Protein AF-A0A9X3W7H5-F1 (afdb_monomer_lite)

pLDDT: mean 82.08, std 8.92, range [49.22, 94.44]

Secondary structure (DSSP, 8-state):
-EEE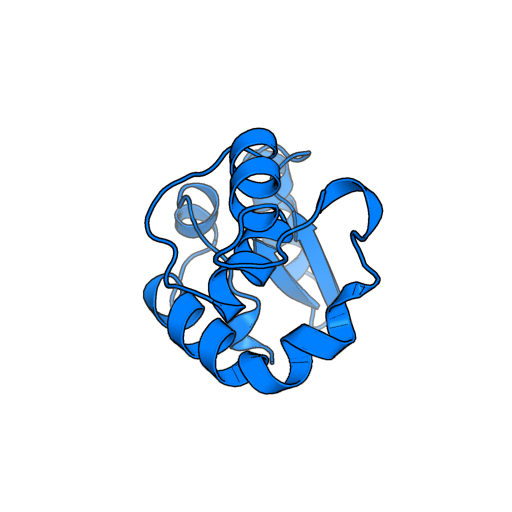EEGGG--HHHHHHHHHHHHHSSS--EEEEESS-HHHHHHHTTS---S---HHHHHHHHTSTTTTSS-HHHHTTTTHHHHHTTHHHHHHHHTTT--TT--HHHHTT-SS-B-GGGG-

Sequence (120 aa):
MSLVFDHDEHTPQELLECFDQAKKSRYDITILFSNICFEVWILMHFEPVTAAYTRKQLFAKLSGEKYFNEEYSRSKGQKINILRDRISTAVKNANRISSPSDESTKIIKKDPYTNVNLYL

InterPro domains:
  IPR025591 RloB-like protein [PF13707] (3-118)

Structure (mmCIF, N/CA/C/O backbone):
data_AF-A0A9X3W7H5-F1
#
_entry.id   AF-A0A9X3W7H5-F1
#
loop_
_atom_site.group_PDB
_atom_site.id
_atom_site.type_symbol
_atom_site.label_atom_id
_atom_site.label_alt_id
_atom_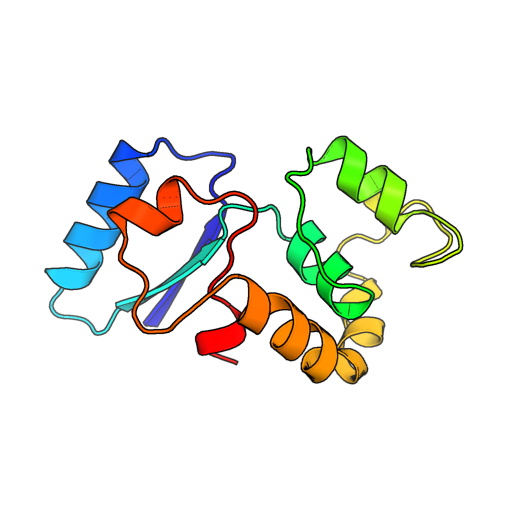site.label_comp_id
_atom_site.label_asym_id
_atom_site.label_entity_id
_atom_site.label_seq_id
_atom_site.pdbx_PDB_ins_code
_atom_site.Cartn_x
_atom_site.Cartn_y
_atom_site.Cartn_z
_atom_site.occupancy
_atom_site.B_iso_or_equiv
_atom_site.auth_seq_id
_atom_site.auth_comp_id
_atom_site.auth_asym_id
_atom_site.auth_atom_id
_atom_site.pdbx_PDB_model_num
ATOM 1 N N . MET A 1 1 ? -20.057 8.405 2.062 1.00 59.09 1 MET A N 1
ATOM 2 C CA . MET A 1 1 ? -19.035 9.397 1.631 1.00 59.09 1 MET A CA 1
ATOM 3 C C . MET A 1 1 ? -17.683 8.761 1.903 1.00 59.09 1 MET A C 1
ATOM 5 O O . MET A 1 1 ? -17.531 8.222 2.993 1.00 59.09 1 MET A O 1
ATOM 9 N N . SER A 1 2 ? -16.739 8.785 0.959 1.00 49.22 2 SER A N 1
ATOM 10 C CA . SER A 1 2 ? -15.443 8.109 1.135 1.00 49.22 2 SER A CA 1
ATOM 11 C C . SER A 1 2 ? -14.312 9.123 1.242 1.00 49.22 2 SER A C 1
ATOM 13 O O . SER A 1 2 ? -14.206 10.017 0.404 1.00 49.22 2 SER A O 1
ATOM 15 N N . LEU A 1 3 ? -13.487 8.985 2.277 1.00 63.50 3 LEU A N 1
ATOM 16 C CA . LEU A 1 3 ? -12.306 9.810 2.507 1.00 63.50 3 LEU A CA 1
ATOM 17 C C . LEU A 1 3 ? -11.059 8.961 2.226 1.00 63.50 3 LEU A C 1
ATOM 19 O O . LEU A 1 3 ? -10.955 7.847 2.741 1.00 63.50 3 LEU A O 1
ATOM 23 N N . VAL A 1 4 ? -10.148 9.472 1.393 1.00 65.19 4 VAL A N 1
ATOM 24 C CA . VAL A 1 4 ? -8.931 8.769 0.954 1.00 65.19 4 VAL A CA 1
ATOM 25 C C . VAL A 1 4 ? -7.715 9.615 1.305 1.00 65.19 4 VAL A C 1
ATOM 27 O O . VAL A 1 4 ? -7.641 10.764 0.876 1.00 65.19 4 VAL A O 1
ATOM 30 N N . PHE A 1 5 ? -6.773 9.060 2.063 1.00 65.81 5 PHE A N 1
ATOM 31 C CA . PHE A 1 5 ? -5.516 9.730 2.414 1.00 65.81 5 PHE A CA 1
ATOM 32 C C . PHE A 1 5 ? -4.356 8.736 2.493 1.00 65.81 5 PHE A C 1
ATOM 34 O O . PHE A 1 5 ? -4.542 7.549 2.775 1.00 65.81 5 PHE A O 1
ATOM 41 N N . ASP A 1 6 ? -3.162 9.251 2.214 1.00 61.62 6 ASP A N 1
ATOM 42 C CA . ASP A 1 6 ? -1.881 8.553 2.307 1.00 61.62 6 ASP A CA 1
ATOM 43 C C . ASP A 1 6 ? -1.201 8.915 3.639 1.00 61.62 6 ASP A C 1
ATOM 45 O O . ASP A 1 6 ? -1.359 10.035 4.127 1.00 61.62 6 ASP A O 1
ATOM 49 N N . HIS A 1 7 ? -0.462 7.985 4.245 1.00 62.06 7 HIS A N 1
ATOM 50 C CA . HIS A 1 7 ? 0.212 8.210 5.532 1.00 62.06 7 HIS A CA 1
ATOM 51 C C . HIS A 1 7 ? 1.391 9.198 5.424 1.00 62.06 7 HIS A C 1
ATOM 53 O O . HIS A 1 7 ? 1.757 9.807 6.425 1.00 62.06 7 HIS A O 1
ATOM 59 N N . ASP A 1 8 ? 1.986 9.385 4.238 1.00 61.09 8 ASP A N 1
ATOM 60 C CA . ASP A 1 8 ? 3.259 10.115 4.046 1.00 61.09 8 ASP A CA 1
ATOM 61 C C . ASP A 1 8 ? 3.280 11.565 4.599 1.00 61.09 8 ASP A C 1
ATOM 63 O O . ASP A 1 8 ? 4.362 12.107 4.818 1.00 61.09 8 ASP A O 1
ATOM 67 N N . GLU A 1 9 ? 2.124 12.191 4.860 1.00 61.84 9 GLU A N 1
ATOM 68 C CA . GLU A 1 9 ? 2.023 13.571 5.375 1.00 61.84 9 GLU A CA 1
ATOM 69 C C . GLU A 1 9 ? 1.319 13.698 6.740 1.00 61.84 9 GLU A C 1
ATOM 71 O O . GLU A 1 9 ? 1.140 14.813 7.228 1.00 61.84 9 GLU A O 1
ATOM 76 N N . HIS A 1 10 ? 0.940 12.586 7.383 1.00 72.00 10 HIS A N 1
ATOM 77 C CA . HIS A 1 10 ? 0.162 12.608 8.626 1.00 72.00 10 HIS A CA 1
ATOM 78 C C . HIS A 1 10 ? 0.821 11.803 9.744 1.00 72.00 10 HIS A C 1
ATOM 80 O O . HIS A 1 10 ? 1.278 10.675 9.568 1.00 72.00 10 HIS A O 1
ATOM 86 N N . THR A 1 11 ? 0.839 12.377 10.941 1.00 79.00 11 THR A N 1
ATOM 87 C CA . THR A 1 11 ? 1.303 11.691 12.143 1.00 79.00 11 THR A CA 1
ATOM 88 C C . THR A 1 11 ? 0.324 10.583 12.554 1.00 79.00 11 THR A C 1
ATOM 90 O O . THR A 1 11 ? -0.886 10.696 12.335 1.00 79.00 11 THR A O 1
ATOM 93 N N . PRO A 1 12 ? 0.793 9.526 13.245 1.00 77.81 12 PRO A N 1
ATOM 94 C CA . PRO A 1 12 ? -0.088 8.490 13.786 1.00 77.81 12 PRO A CA 1
ATOM 95 C C . PRO A 1 12 ? -1.228 9.035 14.655 1.00 77.81 12 PRO A C 1
ATOM 97 O O . PRO A 1 12 ? -2.305 8.443 14.696 1.00 77.81 12 PRO A O 1
ATOM 100 N N . GLN A 1 13 ? -1.000 10.153 15.351 1.00 81.81 13 GLN A N 1
ATOM 101 C CA . GLN A 1 13 ? -2.017 10.800 16.172 1.00 81.81 13 GLN A CA 1
ATOM 102 C C . GLN A 1 13 ? -3.116 11.437 15.314 1.00 81.81 13 GLN A C 1
ATOM 104 O O . GLN A 1 13 ? -4.287 11.154 15.551 1.00 81.81 13 GLN A O 1
ATOM 109 N N . GLU A 1 14 ? -2.757 12.212 14.287 1.00 82.19 14 GLU A N 1
ATOM 110 C CA . GLU A 1 14 ? -3.728 12.815 13.358 1.00 82.19 14 GLU A CA 1
ATOM 111 C C . GLU A 1 14 ? -4.581 11.745 12.662 1.00 82.19 14 GLU A C 1
ATOM 113 O O . GLU A 1 14 ? -5.792 11.901 12.506 1.00 82.19 14 GLU A O 1
ATOM 118 N N . LEU A 1 15 ? -3.972 10.610 12.307 1.00 82.00 15 LEU A N 1
ATOM 119 C CA . LEU A 1 15 ? -4.685 9.477 11.720 1.00 82.00 15 LEU A CA 1
ATOM 120 C C . LEU A 1 15 ? -5.687 8.864 12.705 1.00 82.00 15 LEU A C 1
ATOM 122 O O . LEU A 1 15 ? -6.840 8.631 12.342 1.00 82.00 15 LEU A O 1
ATOM 126 N N . LEU A 1 16 ? -5.281 8.625 13.957 1.00 83.56 16 LEU A N 1
ATOM 127 C CA . LEU A 1 16 ? -6.178 8.106 14.997 1.00 83.56 16 LEU A CA 1
ATOM 128 C C . LEU A 1 16 ? -7.344 9.057 15.275 1.00 83.56 16 LEU A C 1
ATOM 130 O O . LEU A 1 16 ? -8.483 8.600 15.379 1.00 83.56 16 LEU A O 1
ATOM 134 N N . GLU A 1 17 ? -7.074 10.358 15.353 1.00 85.12 17 GLU A N 1
ATOM 135 C CA . GLU A 1 17 ? -8.097 11.390 15.517 1.00 85.12 17 GLU A CA 1
ATOM 136 C C . GLU A 1 17 ? -9.066 11.400 14.326 1.00 85.12 17 GLU A C 1
ATOM 138 O O . GLU A 1 17 ? -10.278 11.460 14.528 1.00 85.12 17 GLU A O 1
ATOM 143 N N . CYS A 1 18 ? -8.571 11.233 13.095 1.00 84.25 18 CYS A N 1
ATOM 144 C CA . CYS A 1 18 ? -9.407 11.101 11.901 1.00 84.25 18 CYS A CA 1
ATOM 145 C C . CYS A 1 18 ? -10.336 9.874 11.975 1.00 84.25 18 CYS A C 1
ATOM 147 O O . CYS A 1 18 ? -11.547 9.995 11.763 1.00 84.25 18 CYS A O 1
ATOM 149 N N . PHE A 1 19 ? -9.802 8.698 12.335 1.00 83.06 19 PHE A N 1
ATOM 150 C CA . PHE A 1 19 ? -10.608 7.485 12.522 1.00 83.06 19 PHE A CA 1
ATOM 151 C C . PHE A 1 19 ? -11.666 7.652 13.620 1.00 83.06 19 PHE A C 1
ATOM 153 O O . PHE A 1 19 ? -12.791 7.170 13.468 1.00 83.06 19 PHE A O 1
ATOM 160 N N . ASP A 1 20 ? -11.327 8.320 14.722 1.00 85.62 20 ASP A N 1
ATOM 161 C CA . ASP A 1 20 ? -12.247 8.578 15.830 1.00 85.62 20 ASP A CA 1
ATOM 162 C C . ASP A 1 20 ? -13.357 9.566 15.437 1.00 85.62 20 ASP A C 1
ATOM 164 O O . ASP A 1 20 ? -14.537 9.311 15.693 1.00 85.62 20 ASP A O 1
ATOM 168 N N . GLN A 1 21 ? -13.015 10.647 14.730 1.00 85.69 21 GLN A N 1
ATOM 169 C CA . GLN A 1 21 ? -13.998 11.603 14.221 1.00 85.69 21 GLN A CA 1
ATOM 170 C C . GLN A 1 21 ? -14.944 10.976 13.196 1.00 85.69 21 GLN A C 1
ATOM 172 O O . GLN A 1 21 ? -16.147 11.227 13.253 1.00 85.69 21 GLN A O 1
ATOM 177 N N . ALA A 1 22 ? -14.442 10.125 12.297 1.00 84.56 22 ALA A N 1
ATOM 178 C CA . ALA A 1 22 ? -15.288 9.415 11.342 1.00 84.56 22 ALA A CA 1
ATOM 179 C C . ALA A 1 22 ? -16.302 8.501 12.048 1.00 84.56 22 ALA A C 1
ATOM 181 O O . ALA A 1 22 ? -17.476 8.513 11.690 1.00 84.56 22 ALA A O 1
ATOM 182 N N . LYS A 1 23 ? -15.885 7.783 13.101 1.00 82.38 23 LYS A N 1
ATOM 183 C CA . LYS A 1 23 ? -16.780 6.936 13.911 1.00 82.38 23 LYS A CA 1
ATOM 184 C C . LYS A 1 23 ? -17.827 7.732 14.690 1.00 82.38 23 LYS A C 1
ATOM 186 O O . LYS A 1 23 ? -18.940 7.253 14.873 1.00 82.38 23 LYS A O 1
ATOM 191 N N . LYS A 1 24 ? -17.466 8.919 15.184 1.00 85.31 24 LYS A N 1
ATOM 192 C CA . LYS A 1 24 ? -18.356 9.806 15.957 1.00 85.31 24 LYS A CA 1
ATOM 193 C C . LYS A 1 24 ? -19.247 10.685 15.078 1.00 85.31 24 LYS A C 1
ATOM 195 O O . LYS A 1 24 ? -20.149 11.350 15.586 1.00 85.31 24 LYS A O 1
ATOM 200 N N . SER A 1 25 ? -18.986 10.722 13.775 1.00 83.06 25 SER A N 1
ATOM 201 C CA . SER A 1 25 ? -19.766 11.487 12.813 1.00 83.06 25 SER A CA 1
ATOM 202 C C . SER A 1 25 ? -21.189 10.943 12.697 1.00 83.06 25 SER A C 1
ATOM 204 O O . SER A 1 25 ? -21.434 9.743 12.750 1.00 83.06 25 SER A O 1
ATOM 206 N N . ARG A 1 26 ? -22.144 11.844 12.454 1.00 84.25 26 ARG A N 1
ATOM 207 C CA . ARG A 1 26 ? -23.526 11.489 12.084 1.00 84.25 26 ARG A CA 1
ATOM 208 C C . ARG A 1 26 ? -23.656 10.954 10.652 1.00 84.25 26 ARG A C 1
ATOM 210 O O . ARG A 1 26 ? -24.749 10.584 10.236 1.00 84.25 26 ARG A O 1
ATOM 217 N N . TYR A 1 27 ? -22.573 11.008 9.881 1.00 79.06 27 TYR A N 1
ATOM 218 C CA . TYR A 1 27 ? -22.513 10.532 8.507 1.00 79.06 27 TYR A CA 1
ATOM 219 C C . TYR A 1 27 ? -21.785 9.195 8.451 1.00 79.06 27 TYR A C 1
ATOM 221 O O . TYR A 1 27 ? -20.789 9.008 9.145 1.00 79.06 27 TYR A O 1
ATOM 229 N N . ASP A 1 28 ? -22.233 8.320 7.556 1.00 76.31 28 ASP A N 1
ATOM 230 C CA . ASP A 1 28 ? -21.527 7.083 7.239 1.00 76.31 28 ASP A CA 1
ATOM 231 C C . ASP A 1 28 ? -20.280 7.401 6.390 1.00 76.31 28 ASP A C 1
ATOM 233 O O . ASP A 1 28 ? -20.348 7.650 5.172 1.00 76.31 28 ASP A O 1
ATOM 237 N N . ILE A 1 29 ? -19.148 7.534 7.087 1.00 79.56 29 ILE A N 1
ATOM 238 C CA . ILE A 1 29 ? -17.846 7.880 6.517 1.00 79.56 29 ILE A CA 1
ATOM 239 C C . ILE A 1 29 ? -17.005 6.612 6.425 1.00 79.56 29 ILE A C 1
ATOM 241 O O . ILE A 1 29 ? -16.557 6.060 7.429 1.00 79.56 29 ILE A O 1
ATOM 245 N N . THR A 1 30 ? -16.726 6.199 5.193 1.00 78.00 30 THR A N 1
ATOM 246 C CA . THR A 1 30 ? -15.795 5.111 4.906 1.00 78.00 30 THR A CA 1
ATOM 247 C C . THR A 1 30 ? -14.392 5.675 4.725 1.00 78.00 30 THR A C 1
ATOM 249 O O . THR A 1 30 ? -14.163 6.514 3.850 1.00 78.00 30 THR A O 1
ATOM 252 N N . ILE A 1 31 ? -13.442 5.204 5.532 1.00 76.25 31 ILE A N 1
ATOM 253 C CA . ILE A 1 31 ? -12.032 5.574 5.395 1.00 76.25 31 ILE A CA 1
ATOM 254 C C . ILE A 1 31 ? -11.316 4.547 4.516 1.00 76.25 31 ILE A C 1
ATOM 256 O O . ILE A 1 31 ? -11.154 3.383 4.900 1.00 76.25 31 ILE A O 1
ATOM 260 N N . LEU A 1 32 ? -10.839 5.013 3.362 1.00 74.44 32 LEU A N 1
ATOM 261 C CA . LEU A 1 32 ? -9.866 4.303 2.542 1.00 74.44 32 LEU A CA 1
ATOM 262 C C . LEU A 1 32 ? -8.472 4.755 2.980 1.00 74.44 32 LEU A C 1
ATOM 264 O O . LEU A 1 32 ? -8.060 5.886 2.732 1.00 74.44 32 LEU A O 1
ATOM 268 N N . PHE A 1 33 ? -7.773 3.865 3.670 1.00 74.19 33 PHE A N 1
ATOM 269 C CA . PHE A 1 33 ? -6.479 4.103 4.276 1.00 74.19 33 PHE A CA 1
ATOM 270 C C . PHE A 1 33 ? -5.401 3.240 3.639 1.00 74.19 33 PHE A C 1
ATOM 272 O O . PHE A 1 33 ? -5.565 2.034 3.423 1.00 74.19 33 PHE A O 1
ATOM 279 N N . SER A 1 34 ? -4.264 3.876 3.409 1.00 69.38 34 SER A N 1
ATOM 280 C CA . SER A 1 34 ? -3.063 3.249 2.908 1.00 69.38 34 SER A CA 1
ATOM 281 C C . SER A 1 34 ? -1.881 3.804 3.693 1.00 69.38 34 SER A C 1
ATOM 283 O O . SER A 1 34 ? -1.648 5.007 3.682 1.00 69.38 34 SER A O 1
ATOM 285 N N . ASN A 1 35 ? -1.117 2.927 4.346 1.00 68.06 35 ASN A N 1
ATOM 286 C CA . ASN A 1 35 ? 0.188 3.287 4.918 1.00 68.06 35 ASN A CA 1
ATOM 287 C C . ASN A 1 35 ? 1.272 3.440 3.843 1.00 68.06 35 ASN A C 1
ATOM 289 O O . ASN A 1 35 ? 2.438 3.675 4.138 1.00 68.06 35 ASN A O 1
ATOM 293 N N . ILE A 1 36 ? 0.875 3.227 2.592 1.00 63.97 36 ILE A N 1
ATOM 294 C CA . ILE A 1 36 ? 1.721 3.129 1.425 1.00 63.97 36 ILE A CA 1
ATOM 295 C C . ILE A 1 36 ? 1.231 4.087 0.351 1.00 63.97 36 ILE A C 1
ATOM 297 O O . ILE A 1 36 ? 0.034 4.154 0.051 1.00 63.97 36 ILE A O 1
ATOM 301 N N . CYS A 1 37 ? 2.203 4.725 -0.293 1.00 68.44 37 CYS A N 1
ATOM 302 C CA . CYS A 1 37 ? 1.995 5.607 -1.426 1.00 68.44 37 CYS A CA 1
ATOM 303 C C . CYS A 1 37 ? 1.182 4.912 -2.530 1.00 68.44 37 CYS A C 1
ATOM 305 O O . CYS A 1 37 ? 1.285 3.694 -2.719 1.00 68.44 37 CYS A O 1
ATOM 307 N N . PHE A 1 38 ? 0.403 5.681 -3.299 1.00 74.94 38 PHE A N 1
ATOM 308 C CA . PHE A 1 38 ? -0.435 5.178 -4.404 1.00 74.94 38 PHE A CA 1
ATOM 309 C C . PHE A 1 38 ? 0.323 4.237 -5.369 1.00 74.94 38 PHE A C 1
ATOM 311 O O . PHE A 1 38 ? -0.244 3.320 -5.960 1.00 74.94 38 PHE A O 1
ATOM 318 N N . GLU A 1 39 ? 1.637 4.407 -5.494 1.00 85.19 39 GLU A N 1
ATOM 319 C CA . GLU A 1 39 ? 2.526 3.540 -6.262 1.00 85.19 39 GLU A CA 1
ATOM 320 C C . GLU A 1 39 ? 2.584 2.085 -5.783 1.00 85.19 39 GLU A C 1
ATOM 322 O O . GLU A 1 39 ? 2.794 1.197 -6.609 1.00 85.19 39 GLU A O 1
ATOM 327 N N . VAL A 1 40 ? 2.376 1.796 -4.497 1.00 86.75 40 VAL A N 1
ATOM 328 C CA . VAL A 1 40 ? 2.298 0.404 -4.029 1.00 86.75 40 VAL A CA 1
ATOM 329 C C . VAL A 1 40 ? 1.028 -0.262 -4.540 1.00 86.75 40 VAL A C 1
ATOM 331 O O . VAL A 1 40 ? 1.085 -1.405 -4.991 1.00 86.75 40 VAL A O 1
ATOM 334 N N . TRP A 1 41 ? -0.099 0.456 -4.555 1.00 85.38 41 TRP A N 1
ATOM 335 C CA . TRP A 1 41 ? -1.324 -0.040 -5.182 1.00 85.38 41 TRP A CA 1
ATOM 336 C C . TRP A 1 41 ? -1.096 -0.344 -6.668 1.00 85.38 41 TRP A C 1
ATOM 338 O O . TRP A 1 41 ? -1.510 -1.388 -7.171 1.00 85.38 41 TRP A O 1
ATOM 348 N N . ILE A 1 42 ? -0.351 0.510 -7.373 1.00 88.62 42 ILE A N 1
ATOM 349 C CA . ILE A 1 42 ? 0.038 0.249 -8.765 1.00 88.62 42 ILE A CA 1
ATOM 350 C C . ILE A 1 42 ? 0.912 -1.003 -8.867 1.00 88.62 42 ILE A C 1
ATOM 352 O O . ILE A 1 42 ? 0.635 -1.864 -9.698 1.00 88.62 42 ILE A O 1
ATOM 356 N N . LEU A 1 43 ? 1.914 -1.157 -8.000 1.00 91.44 43 LEU A N 1
ATOM 357 C CA . LEU A 1 43 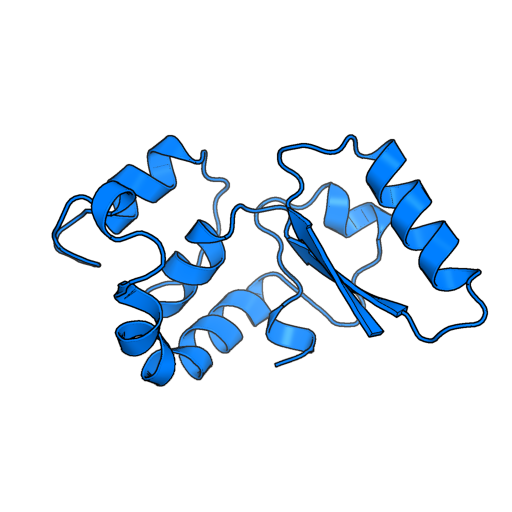? 2.774 -2.341 -7.977 1.00 91.44 43 LEU A CA 1
ATOM 358 C C . LEU A 1 43 ? 1.974 -3.636 -7.742 1.00 91.44 43 LEU A C 1
ATOM 360 O O . LEU A 1 43 ? 2.263 -4.655 -8.371 1.00 91.44 43 LEU A O 1
ATOM 364 N N . MET A 1 44 ? 0.916 -3.583 -6.925 1.00 92.31 44 MET A N 1
ATOM 365 C CA . MET A 1 44 ? 0.028 -4.723 -6.667 1.00 92.31 44 MET A CA 1
ATOM 366 C C . MET A 1 44 ? -0.704 -5.241 -7.910 1.00 92.31 44 MET A C 1
ATOM 368 O O . MET A 1 44 ? -1.086 -6.410 -7.930 1.00 92.31 44 MET A O 1
ATOM 372 N N . HIS A 1 45 ? -0.848 -4.442 -8.972 1.00 93.00 45 HIS A N 1
ATOM 373 C CA . HIS A 1 45 ? -1.392 -4.917 -10.253 1.00 93.00 45 HIS A CA 1
ATOM 374 C C . HIS A 1 45 ? -0.449 -5.891 -10.975 1.00 93.00 45 HIS A C 1
ATOM 376 O O . HIS A 1 45 ? -0.865 -6.585 -11.905 1.00 93.00 45 HIS A O 1
ATOM 382 N N . PHE A 1 46 ? 0.816 -5.950 -10.555 1.00 92.62 46 PHE A N 1
ATOM 383 C CA . PHE A 1 46 ? 1.852 -6.777 -11.162 1.00 92.62 46 PHE A CA 1
ATOM 384 C C . PHE A 1 46 ? 2.319 -7.895 -10.228 1.00 92.62 46 PHE A C 1
ATOM 386 O O . PHE A 1 46 ? 2.500 -9.024 -10.681 1.00 92.62 46 PHE A O 1
ATOM 393 N N . GLU A 1 47 ? 2.511 -7.614 -8.936 1.00 93.75 47 GLU A N 1
ATOM 394 C CA . GLU A 1 47 ? 3.052 -8.591 -7.985 1.00 93.75 47 GLU A CA 1
ATOM 395 C C . GLU A 1 47 ? 2.609 -8.350 -6.532 1.00 93.75 47 GLU A C 1
ATOM 397 O O . GLU A 1 47 ? 2.219 -7.236 -6.180 1.00 93.75 47 GLU A O 1
ATOM 402 N N . PRO A 1 48 ? 2.651 -9.377 -5.658 1.00 92.31 48 PRO A N 1
ATOM 403 C CA . PRO A 1 48 ? 2.419 -9.179 -4.232 1.00 92.31 48 PRO A CA 1
ATOM 404 C C . PRO A 1 48 ? 3.503 -8.297 -3.607 1.00 92.31 48 PRO A C 1
ATOM 406 O O . PRO A 1 48 ? 4.688 -8.457 -3.892 1.00 92.31 48 PRO A O 1
ATOM 409 N N . VAL A 1 49 ? 3.091 -7.413 -2.699 1.00 90.25 49 VAL A N 1
ATOM 410 C CA . VAL A 1 49 ? 3.987 -6.501 -1.981 1.00 90.25 49 VAL A CA 1
ATOM 411 C C . VAL A 1 49 ? 4.036 -6.909 -0.515 1.00 90.25 49 VAL A C 1
ATOM 413 O O . VAL A 1 49 ? 3.023 -6.875 0.175 1.00 90.25 49 VAL A O 1
ATOM 416 N N . THR A 1 50 ? 5.212 -7.334 -0.055 1.00 84.44 50 THR A N 1
ATOM 417 C CA . THR A 1 50 ? 5.432 -7.841 1.313 1.00 84.44 50 THR A CA 1
ATOM 418 C C . THR A 1 50 ? 6.464 -7.036 2.097 1.00 84.44 50 THR A C 1
ATOM 420 O O . THR A 1 50 ? 6.699 -7.331 3.263 1.00 84.44 50 THR A O 1
ATOM 423 N N . ALA A 1 51 ? 7.109 -6.060 1.460 1.00 86.00 51 ALA A N 1
ATOM 424 C CA . ALA A 1 51 ? 8.141 -5.225 2.055 1.00 86.00 51 ALA A CA 1
ATOM 425 C C . ALA A 1 51 ? 7.733 -3.753 1.985 1.00 86.00 51 ALA A C 1
ATOM 427 O O . ALA A 1 51 ? 7.053 -3.339 1.043 1.00 86.00 51 ALA A O 1
ATOM 428 N N . ALA A 1 52 ? 8.188 -2.988 2.973 1.00 84.88 52 ALA A N 1
ATOM 429 C CA . ALA A 1 52 ? 8.124 -1.538 2.965 1.00 84.88 52 ALA A CA 1
ATOM 430 C C . ALA A 1 52 ? 8.959 -0.978 1.807 1.00 84.88 52 ALA A C 1
ATOM 432 O O . ALA A 1 52 ? 10.061 -1.465 1.523 1.00 84.88 52 ALA A O 1
ATOM 433 N N . TYR A 1 53 ? 8.455 0.068 1.157 1.00 85.38 53 TYR A N 1
ATOM 434 C CA . TYR A 1 53 ? 9.184 0.770 0.110 1.00 85.38 53 TYR A CA 1
ATOM 435 C C . TYR A 1 53 ? 9.120 2.274 0.319 1.00 85.38 53 TYR A C 1
ATOM 437 O O . TYR A 1 53 ? 8.056 2.852 0.512 1.00 85.38 53 TYR A O 1
ATOM 445 N N . THR A 1 54 ? 10.260 2.929 0.1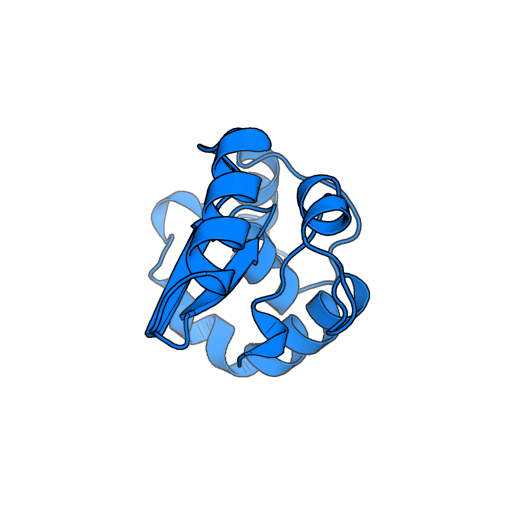40 1.00 85.00 54 THR A N 1
ATOM 446 C CA . THR A 1 54 ? 10.287 4.379 -0.058 1.00 85.00 54 THR A CA 1
ATOM 447 C C . THR A 1 54 ? 9.704 4.741 -1.425 1.00 85.00 54 THR A C 1
ATOM 449 O O . THR A 1 54 ? 9.826 3.985 -2.398 1.00 85.00 54 THR A O 1
ATOM 452 N N . ARG A 1 55 ? 9.165 5.959 -1.553 1.00 82.81 55 ARG A N 1
ATOM 453 C CA . ARG A 1 55 ? 8.678 6.497 -2.835 1.00 82.81 55 ARG A CA 1
ATOM 454 C C . ARG A 1 55 ? 9.718 6.373 -3.955 1.00 82.81 55 ARG A C 1
ATOM 456 O O . ARG A 1 55 ? 9.399 5.928 -5.054 1.00 82.81 55 ARG A O 1
ATOM 463 N N . LYS A 1 56 ? 10.989 6.681 -3.670 1.00 86.44 56 LYS A N 1
ATOM 464 C CA . LYS A 1 56 ? 12.089 6.564 -4.645 1.00 86.44 56 LYS A CA 1
ATOM 465 C C . LYS A 1 56 ? 12.279 5.124 -5.136 1.00 86.44 56 LYS A C 1
ATOM 467 O O . LYS A 1 56 ? 12.473 4.913 -6.332 1.00 86.44 56 LYS A O 1
ATOM 472 N N . GLN A 1 57 ? 12.205 4.141 -4.236 1.00 90.56 57 GLN A N 1
ATOM 473 C CA . GLN A 1 57 ? 12.310 2.726 -4.605 1.00 90.56 57 GLN A CA 1
ATOM 474 C C . GLN A 1 57 ? 11.132 2.280 -5.472 1.00 90.56 57 GLN A C 1
ATOM 476 O O . GLN A 1 57 ? 11.348 1.574 -6.455 1.00 90.56 57 GLN A O 1
ATOM 481 N N . LEU A 1 58 ? 9.910 2.721 -5.159 1.00 89.75 58 LEU A N 1
ATOM 482 C CA . LEU A 1 58 ? 8.730 2.394 -5.962 1.00 89.75 58 LEU A CA 1
ATOM 483 C C . LEU A 1 58 ? 8.829 2.956 -7.373 1.00 89.75 58 LEU A C 1
ATOM 485 O O . LEU A 1 58 ? 8.600 2.230 -8.334 1.00 89.75 58 LEU A O 1
ATOM 489 N N . PHE A 1 59 ? 9.231 4.219 -7.506 1.00 90.12 59 PHE A N 1
ATOM 490 C CA . PHE A 1 59 ? 9.393 4.857 -8.810 1.00 90.12 59 PHE A CA 1
ATOM 491 C C . PHE A 1 59 ? 10.455 4.147 -9.651 1.00 90.12 59 PHE A C 1
ATOM 493 O O . PHE A 1 59 ? 10.209 3.844 -10.818 1.00 90.12 59 PHE A O 1
ATOM 500 N N . ALA A 1 60 ? 11.609 3.829 -9.057 1.00 91.81 60 ALA A N 1
ATOM 501 C CA . ALA A 1 60 ? 12.663 3.089 -9.743 1.00 91.81 60 ALA A CA 1
ATOM 502 C C . ALA A 1 60 ? 12.183 1.696 -10.179 1.00 91.81 60 ALA A C 1
ATOM 504 O O . ALA A 1 60 ? 12.399 1.292 -11.318 1.00 91.81 60 ALA A O 1
ATOM 505 N N . LYS A 1 61 ? 11.478 0.982 -9.294 1.00 92.69 61 LYS A N 1
ATOM 506 C CA . LYS A 1 61 ? 10.955 -0.358 -9.568 1.00 92.69 61 LYS A CA 1
ATOM 507 C C . LYS A 1 61 ? 9.912 -0.339 -10.683 1.00 92.69 61 LYS A C 1
ATOM 509 O O . LYS A 1 61 ? 10.065 -1.085 -11.640 1.00 92.69 61 LYS A O 1
ATOM 514 N N . LEU A 1 62 ? 8.910 0.537 -10.600 1.00 91.81 62 LEU A N 1
ATOM 515 C CA . LEU A 1 62 ? 7.853 0.683 -11.609 1.00 91.81 62 LEU A CA 1
ATOM 516 C C . LEU A 1 62 ? 8.385 1.132 -12.974 1.00 91.81 62 LEU A C 1
ATOM 518 O O . LEU A 1 62 ? 7.771 0.823 -13.993 1.00 91.81 62 LEU A O 1
ATOM 522 N N . SER A 1 63 ? 9.527 1.823 -13.003 1.00 93.00 63 SER A N 1
ATOM 523 C CA . SER A 1 63 ? 10.159 2.233 -14.259 1.00 93.00 63 SER A CA 1
ATOM 524 C C . SER A 1 63 ? 10.875 1.090 -14.988 1.00 93.00 63 SER A C 1
ATOM 526 O O . SER A 1 63 ? 11.210 1.224 -16.161 1.00 93.00 63 SER A O 1
ATOM 528 N N . GLY A 1 64 ? 11.122 -0.038 -14.314 1.00 92.06 64 GLY A N 1
ATOM 529 C CA . GLY A 1 64 ? 11.841 -1.171 -14.891 1.00 92.06 64 GLY A CA 1
ATOM 530 C C . GLY A 1 64 ? 11.061 -1.915 -15.981 1.00 92.06 64 GLY A C 1
ATOM 531 O O . GLY A 1 64 ? 9.830 -1.867 -16.043 1.00 92.06 64 GLY A O 1
ATOM 532 N N . GLU A 1 65 ? 11.794 -2.679 -16.795 1.00 88.56 65 GLU A N 1
ATOM 533 C CA . GLU A 1 65 ? 11.283 -3.453 -17.941 1.00 88.56 65 GLU A CA 1
ATOM 534 C C . GLU A 1 65 ? 10.129 -4.402 -17.593 1.00 88.56 65 GLU A C 1
ATOM 536 O O . GLU A 1 65 ? 9.211 -4.590 -18.385 1.00 88.56 65 GLU A O 1
ATOM 541 N N . LYS A 1 66 ? 10.140 -4.971 -16.380 1.00 88.19 66 LYS A N 1
ATOM 542 C CA . LYS A 1 66 ? 9.093 -5.886 -15.893 1.00 88.19 66 LYS A CA 1
ATOM 543 C C . LYS A 1 66 ? 7.726 -5.201 -15.714 1.00 88.19 66 LYS A C 1
ATOM 545 O O . LYS A 1 66 ? 6.713 -5.892 -15.619 1.00 88.19 66 LYS A O 1
ATOM 550 N N . TYR A 1 67 ? 7.696 -3.872 -15.629 1.00 90.62 67 TYR A N 1
ATOM 551 C CA . TYR A 1 67 ? 6.493 -3.095 -15.335 1.00 90.62 67 TYR A CA 1
ATOM 552 C C . TYR A 1 67 ? 6.164 -2.164 -16.499 1.00 90.62 67 TYR A C 1
ATOM 554 O O . TYR A 1 67 ? 5.594 -2.611 -17.490 1.00 90.62 67 TYR A O 1
ATOM 562 N N . PHE A 1 68 ? 6.495 -0.875 -16.398 1.00 89.62 68 PHE A N 1
ATOM 563 C CA . PHE A 1 68 ? 6.145 0.095 -17.430 1.00 89.62 68 PHE A CA 1
ATOM 564 C C . PHE A 1 68 ? 7.221 0.291 -18.492 1.00 89.62 68 PHE A C 1
ATOM 566 O O . PHE A 1 68 ? 6.888 0.840 -19.539 1.00 89.62 68 PHE A O 1
ATOM 573 N N . ASN A 1 69 ? 8.454 -0.160 -18.235 1.00 90.06 69 ASN A N 1
ATOM 574 C CA . ASN A 1 69 ? 9.599 -0.007 -19.133 1.00 90.06 69 ASN A CA 1
ATOM 575 C C . ASN A 1 69 ? 9.834 1.439 -19.620 1.00 90.06 69 ASN A C 1
ATOM 577 O O . ASN A 1 69 ? 10.160 1.690 -20.778 1.00 90.06 69 ASN A O 1
ATOM 581 N N . GLU A 1 70 ? 9.606 2.411 -18.744 1.00 88.50 70 GLU A N 1
ATOM 582 C CA . GLU A 1 70 ? 9.829 3.831 -19.005 1.00 88.50 70 GLU A CA 1
ATOM 583 C C . GLU A 1 70 ? 9.905 4.587 -17.679 1.00 88.50 70 GLU A C 1
ATOM 585 O O . GLU A 1 70 ? 9.512 4.063 -16.640 1.00 88.50 70 GLU A O 1
ATOM 590 N N . GLU A 1 71 ? 10.348 5.843 -17.701 1.00 88.25 71 GLU A N 1
ATOM 591 C CA . GLU A 1 71 ? 10.400 6.667 -16.494 1.00 88.25 71 GLU A CA 1
ATOM 592 C C . GLU A 1 71 ? 8.985 6.944 -15.942 1.00 88.25 71 GLU A C 1
ATOM 594 O O . GLU A 1 71 ? 8.266 7.823 -16.422 1.00 88.25 71 GLU A O 1
ATOM 599 N N . TYR A 1 72 ? 8.589 6.204 -14.901 1.00 87.31 72 TYR A N 1
ATOM 600 C CA . TYR A 1 72 ? 7.234 6.236 -14.339 1.00 87.31 72 TYR A CA 1
ATOM 601 C C . TYR A 1 72 ? 6.831 7.628 -13.819 1.00 87.31 72 TYR A C 1
ATOM 603 O O . TYR A 1 72 ? 5.662 8.007 -13.888 1.00 87.31 72 TYR A O 1
ATOM 611 N N . SER A 1 73 ? 7.793 8.429 -13.348 1.00 84.50 73 SER A N 1
ATOM 612 C CA . SER A 1 73 ? 7.566 9.816 -12.909 1.00 84.50 73 SER A CA 1
ATOM 613 C C . SER A 1 73 ? 6.901 10.684 -13.986 1.00 84.50 73 SER A C 1
ATOM 615 O O . SER A 1 73 ? 6.083 11.539 -13.653 1.00 84.50 73 SER A O 1
ATOM 617 N N . ARG A 1 74 ? 7.218 10.454 -15.268 1.00 84.12 74 ARG A N 1
ATOM 618 C CA . ARG A 1 74 ? 6.737 11.262 -16.400 1.00 84.12 74 ARG A CA 1
ATOM 619 C C . ARG A 1 74 ? 5.335 10.884 -16.857 1.00 84.12 74 ARG A C 1
ATOM 621 O O . ARG A 1 74 ? 4.656 11.700 -17.472 1.00 84.12 74 ARG A O 1
ATOM 628 N N . SER A 1 75 ? 4.906 9.661 -16.565 1.00 77.44 75 SER A N 1
ATOM 629 C CA . SER A 1 75 ? 3.624 9.105 -17.007 1.00 77.44 75 SER A CA 1
ATOM 630 C C . SER A 1 75 ? 2.685 8.746 -15.856 1.00 77.44 75 SER A C 1
ATOM 632 O O . SER A 1 75 ? 1.632 8.132 -16.073 1.00 77.44 75 SER A O 1
ATOM 634 N N . LYS A 1 76 ? 3.018 9.169 -14.629 1.00 75.62 76 LYS A N 1
ATOM 635 C CA . LYS A 1 76 ? 2.155 9.040 -13.452 1.00 75.62 76 LYS A CA 1
ATOM 636 C C . LYS A 1 76 ? 0.755 9.587 -13.768 1.00 75.62 76 LYS A C 1
ATOM 638 O O . LYS A 1 76 ? 0.595 10.715 -14.221 1.00 75.62 76 LYS A O 1
ATOM 643 N N . GLY A 1 77 ? -0.264 8.751 -13.571 1.00 70.31 77 GLY A N 1
ATOM 644 C CA . GLY A 1 77 ? -1.672 9.062 -13.864 1.00 70.31 77 GLY A CA 1
ATOM 645 C C . GLY A 1 77 ? -2.133 8.764 -15.298 1.00 70.31 77 GLY A C 1
ATOM 646 O O . GLY A 1 77 ? -3.308 8.473 -15.500 1.00 70.31 77 GLY A O 1
ATOM 647 N N . GLN A 1 78 ? -1.236 8.720 -16.286 1.00 73.50 78 GLN A N 1
ATOM 648 C CA . GLN A 1 78 ? -1.602 8.416 -17.682 1.00 73.50 78 GLN A CA 1
ATOM 649 C C . GLN A 1 78 ? -1.789 6.910 -17.926 1.00 73.50 78 GLN A C 1
ATOM 651 O O . GLN A 1 78 ? -2.468 6.493 -18.863 1.00 73.50 78 GLN A O 1
ATOM 656 N N . LYS A 1 79 ? -1.221 6.072 -17.051 1.00 69.31 79 LYS A N 1
ATOM 657 C CA . LYS A 1 79 ? -1.207 4.608 -17.197 1.00 69.31 79 LYS A CA 1
ATOM 658 C C . LYS A 1 79 ? -2.367 3.867 -16.528 1.00 69.31 79 LYS A C 1
ATOM 660 O O . LYS A 1 79 ? -2.370 2.640 -16.515 1.00 69.31 79 LYS A O 1
ATOM 665 N N . ILE A 1 80 ? -3.379 4.577 -16.022 1.00 68.94 80 ILE A N 1
ATOM 666 C CA . ILE A 1 80 ? -4.533 3.971 -15.328 1.00 68.94 80 ILE A CA 1
ATOM 667 C C . ILE A 1 80 ? -5.278 2.972 -16.227 1.00 68.94 80 ILE A C 1
ATOM 669 O O . ILE A 1 80 ? -5.720 1.928 -15.754 1.00 68.94 80 ILE A O 1
ATOM 673 N N . ASN A 1 81 ? -5.367 3.244 -17.533 1.00 74.25 81 ASN A N 1
ATOM 674 C CA . ASN A 1 81 ? -6.057 2.357 -18.472 1.00 74.25 81 ASN A CA 1
ATOM 675 C C . ASN A 1 81 ? -5.417 0.959 -18.540 1.00 74.25 81 ASN A C 1
ATOM 677 O O . ASN A 1 81 ? -6.141 -0.027 -18.573 1.00 74.25 81 ASN A O 1
ATOM 681 N N . ILE A 1 82 ? -4.082 0.871 -18.484 1.00 78.06 82 ILE A N 1
ATOM 682 C CA . ILE A 1 82 ? -3.325 -0.398 -18.535 1.00 78.06 82 ILE A CA 1
ATOM 683 C C . ILE A 1 82 ? -3.585 -1.248 -17.280 1.00 78.06 82 ILE A C 1
ATOM 685 O O . ILE A 1 82 ? -3.453 -2.471 -17.295 1.00 78.06 82 ILE A O 1
ATOM 689 N N . LEU A 1 83 ? -3.951 -0.595 -16.177 1.00 84.69 83 LEU A N 1
ATOM 690 C CA . LEU A 1 83 ? -4.170 -1.238 -14.889 1.00 84.69 83 LEU A CA 1
ATOM 691 C C . LEU A 1 83 ? -5.598 -1.776 -14.730 1.00 84.69 83 LEU A C 1
ATOM 693 O O . LEU A 1 83 ? -5.802 -2.657 -13.898 1.00 84.69 83 LEU A O 1
ATOM 697 N N . ARG A 1 84 ? -6.573 -1.318 -15.534 1.00 83.88 84 ARG A N 1
ATOM 698 C CA . ARG A 1 84 ? -7.987 -1.725 -15.400 1.00 83.88 84 ARG A CA 1
ATOM 699 C C . ARG A 1 84 ? -8.181 -3.237 -15.469 1.00 83.88 84 ARG A C 1
ATOM 701 O O . ARG A 1 84 ? -8.836 -3.806 -14.602 1.00 83.88 84 ARG A O 1
ATOM 708 N N . ASP A 1 85 ? -7.528 -3.896 -16.419 1.00 88.06 85 ASP A N 1
ATOM 709 C CA . ASP A 1 85 ? -7.650 -5.350 -16.596 1.00 88.06 85 ASP A CA 1
ATOM 710 C C . ASP A 1 85 ? -6.956 -6.148 -15.477 1.00 88.06 85 ASP A C 1
ATOM 712 O O . ASP A 1 85 ? -7.118 -7.362 -15.358 1.00 88.06 85 ASP A O 1
ATOM 716 N N . ARG A 1 86 ? -6.173 -5.470 -14.630 1.00 90.25 86 ARG A N 1
ATOM 717 C CA . ARG A 1 86 ? -5.374 -6.066 -13.554 1.00 90.25 86 ARG A CA 1
ATOM 718 C C . ARG A 1 86 ? -5.926 -5.767 -12.162 1.00 90.25 86 ARG A C 1
ATOM 720 O O . ARG A 1 86 ? -5.317 -6.192 -11.180 1.00 90.25 86 ARG A O 1
ATOM 727 N N . ILE A 1 87 ? -7.081 -5.104 -12.056 1.00 90.12 87 ILE A N 1
ATOM 728 C CA . ILE A 1 87 ? -7.713 -4.774 -10.766 1.00 90.12 87 ILE A CA 1
ATOM 729 C C . ILE A 1 87 ? -7.925 -6.035 -9.921 1.00 90.12 87 ILE A C 1
ATOM 731 O O . ILE A 1 87 ? -7.593 -6.045 -8.739 1.00 90.12 87 ILE A O 1
ATOM 735 N N . SER A 1 88 ? -8.379 -7.139 -10.520 1.00 91.81 88 SER A N 1
ATOM 736 C CA . SER A 1 88 ? -8.567 -8.412 -9.805 1.00 91.81 88 SER A CA 1
ATOM 737 C C . SER A 1 88 ? -7.264 -8.954 -9.197 1.00 91.81 88 SER A C 1
ATOM 739 O O . SER A 1 88 ? -7.267 -9.530 -8.108 1.00 91.81 88 SER A O 1
ATOM 741 N N . THR A 1 89 ? -6.129 -8.727 -9.867 1.00 94.44 89 THR A N 1
ATOM 742 C CA . THR A 1 89 ? -4.797 -9.101 -9.373 1.00 94.44 89 THR A CA 1
ATOM 743 C C . THR A 1 89 ? -4.373 -8.192 -8.225 1.00 94.44 89 THR A C 1
ATOM 745 O O . THR A 1 89 ? -3.898 -8.693 -7.205 1.00 94.44 89 THR A O 1
ATOM 748 N N . ALA A 1 90 ? -4.609 -6.883 -8.349 1.00 91.25 90 ALA A N 1
ATOM 749 C CA . ALA A 1 90 ? -4.349 -5.924 -7.280 1.00 91.25 90 ALA A CA 1
ATOM 750 C C . ALA A 1 90 ? -5.156 -6.249 -6.017 1.00 91.25 90 ALA A C 1
ATOM 752 O O . ALA A 1 90 ? -4.576 -6.366 -4.940 1.00 91.25 90 ALA A O 1
ATOM 753 N N . VAL A 1 91 ? -6.457 -6.525 -6.159 1.00 91.50 91 VAL A N 1
ATOM 754 C CA . VAL A 1 91 ? -7.334 -6.961 -5.060 1.00 91.50 91 VAL A CA 1
ATOM 755 C C . VAL A 1 91 ? -6.812 -8.247 -4.420 1.00 91.50 91 VAL A C 1
ATOM 757 O O . VAL A 1 91 ? -6.647 -8.308 -3.203 1.00 91.50 91 VAL A O 1
ATOM 760 N N . LYS A 1 92 ? -6.465 -9.263 -5.221 1.00 94.06 92 LYS A N 1
ATOM 761 C CA . LYS A 1 92 ? -5.905 -10.524 -4.707 1.00 94.06 92 LYS A CA 1
ATOM 762 C C . LYS A 1 92 ? -4.609 -10.313 -3.921 1.00 94.06 92 LYS A C 1
ATOM 764 O O . LYS A 1 92 ? -4.364 -11.022 -2.946 1.00 94.06 92 LYS A O 1
ATOM 769 N N . ASN A 1 93 ? -3.756 -9.394 -4.358 1.00 93.31 93 ASN A N 1
ATOM 770 C CA . ASN A 1 93 ? -2.495 -9.101 -3.687 1.00 93.31 93 ASN A CA 1
ATOM 771 C C . ASN A 1 93 ? -2.708 -8.279 -2.410 1.00 93.31 93 ASN A C 1
ATOM 773 O O . ASN A 1 93 ? -2.090 -8.593 -1.394 1.00 93.31 93 ASN A O 1
ATOM 777 N N . ALA A 1 94 ? -3.625 -7.314 -2.422 1.00 89.94 94 ALA A N 1
ATOM 778 C CA . ALA A 1 94 ? -3.982 -6.511 -1.256 1.00 89.94 94 ALA A CA 1
ATOM 779 C C . ALA A 1 94 ? -4.684 -7.328 -0.158 1.00 89.94 94 ALA A C 1
ATOM 781 O O . ALA A 1 94 ? -4.345 -7.179 1.013 1.00 89.94 94 ALA A O 1
ATOM 782 N N . ASN A 1 95 ? -5.534 -8.296 -0.524 1.00 90.75 95 ASN A N 1
ATOM 783 C CA . ASN A 1 95 ? -6.161 -9.240 0.417 1.00 90.75 95 ASN A CA 1
ATOM 784 C C . ASN A 1 95 ? -5.147 -10.054 1.251 1.00 90.75 95 ASN A C 1
ATOM 786 O O . ASN A 1 95 ? -5.526 -10.705 2.218 1.00 90.75 95 ASN A O 1
ATOM 790 N N . ARG A 1 96 ? -3.855 -10.062 0.889 1.00 89.88 96 ARG A N 1
ATOM 791 C CA . ARG A 1 96 ? -2.797 -10.722 1.678 1.00 89.88 96 ARG A CA 1
ATOM 792 C C . ARG A 1 96 ? -2.338 -9.888 2.869 1.00 89.88 96 ARG A C 1
ATOM 794 O O . ARG A 1 96 ? -1.719 -10.427 3.782 1.00 89.88 96 ARG A O 1
ATOM 801 N N . ILE A 1 97 ? -2.582 -8.581 2.830 1.00 86.62 97 ILE A N 1
ATOM 802 C CA . ILE A 1 97 ? -2.094 -7.625 3.822 1.00 86.62 97 ILE A CA 1
ATOM 803 C C . ILE A 1 97 ? -3.220 -6.841 4.496 1.00 86.62 97 ILE A C 1
ATOM 805 O O . ILE A 1 97 ? -2.923 -6.092 5.422 1.00 86.62 97 ILE A O 1
ATOM 809 N N . SER A 1 98 ? -4.481 -7.029 4.110 1.00 87.06 98 SER A N 1
ATOM 810 C CA . SER A 1 98 ? -5.629 -6.398 4.765 1.00 87.06 98 SER A CA 1
ATOM 811 C C . SER A 1 98 ? -6.765 -7.370 5.052 1.00 87.06 98 SER A C 1
ATOM 813 O O . SER A 1 98 ? -6.985 -8.339 4.327 1.00 87.06 98 SER A O 1
ATOM 815 N N . SER A 1 99 ? -7.478 -7.092 6.141 1.00 84.50 99 SER A N 1
ATOM 816 C CA . SER A 1 99 ? -8.643 -7.829 6.616 1.00 84.50 99 SER A CA 1
ATOM 817 C C . SER A 1 99 ? -9.754 -6.857 7.034 1.00 84.50 99 SER A C 1
ATOM 819 O O . SER A 1 99 ? -9.458 -5.832 7.650 1.00 84.50 99 SER A O 1
ATOM 821 N N . PRO A 1 100 ? -11.043 -7.187 6.814 1.00 81.00 100 PRO A N 1
ATOM 822 C CA . PRO A 1 100 ? -12.167 -6.423 7.368 1.00 81.00 100 PRO A CA 1
ATOM 823 C C . PRO A 1 100 ? -12.153 -6.306 8.900 1.00 81.00 100 PRO A C 1
ATOM 825 O O . PRO A 1 100 ? -12.767 -5.402 9.456 1.00 81.00 100 PRO A O 1
ATOM 828 N N . SER A 1 101 ? -11.467 -7.222 9.589 1.00 84.44 101 SER A N 1
ATOM 829 C CA . SER A 1 101 ? -11.333 -7.227 11.050 1.00 84.44 101 SER A CA 1
ATOM 830 C C . SER A 1 101 ? -10.158 -6.387 11.569 1.00 84.44 101 SER A C 1
ATOM 832 O O . SER A 1 101 ? -9.880 -6.423 12.768 1.00 84.44 101 SER A O 1
ATOM 834 N N . ASP A 1 102 ? -9.406 -5.713 10.695 1.00 84.88 102 ASP A N 1
ATOM 835 C CA . ASP A 1 102 ? -8.214 -4.971 11.099 1.00 84.88 102 ASP A CA 1
ATOM 836 C C . ASP A 1 102 ? -8.572 -3.695 11.886 1.00 84.88 102 ASP A C 1
ATOM 838 O O . ASP A 1 102 ? -9.347 -2.842 11.453 1.00 84.88 102 ASP A O 1
ATOM 842 N N . GLU A 1 103 ? -7.971 -3.546 13.067 1.00 82.38 103 GLU A N 1
ATOM 843 C CA . GLU A 1 103 ? -8.200 -2.404 13.956 1.00 82.38 103 GLU A CA 1
ATOM 844 C C . GLU A 1 103 ? -7.331 -1.195 13.578 1.00 82.38 103 GLU A C 1
ATOM 846 O O . GLU A 1 103 ? -6.128 -1.332 13.341 1.00 82.38 103 GLU A O 1
ATOM 851 N N . SER A 1 104 ? -7.907 0.013 13.644 1.00 77.69 104 SER A N 1
ATOM 852 C CA . SER A 1 104 ? -7.246 1.285 13.295 1.00 77.69 104 SER A CA 1
ATOM 853 C C . SER A 1 104 ? -5.868 1.482 13.955 1.00 77.69 104 SER A C 1
ATOM 855 O O . SER A 1 104 ? -4.933 1.972 13.334 1.00 77.69 104 SER A O 1
ATOM 857 N N . THR A 1 105 ? -5.700 1.054 15.208 1.00 76.75 105 THR A N 1
ATOM 858 C CA . THR A 1 105 ? -4.434 1.183 15.954 1.00 76.75 105 THR A CA 1
ATOM 859 C C . THR A 1 105 ? -3.329 0.255 15.447 1.00 76.75 105 THR A C 1
ATOM 861 O O . THR A 1 105 ? -2.145 0.564 15.598 1.00 76.75 105 THR A O 1
ATOM 864 N N . LYS A 1 106 ? -3.703 -0.885 14.855 1.00 78.38 106 LYS A N 1
ATOM 865 C CA . LYS A 1 106 ? -2.778 -1.876 14.296 1.00 78.38 106 LYS A CA 1
ATOM 866 C C . LYS A 1 106 ? -2.422 -1.537 12.853 1.00 78.38 106 LYS A C 1
ATOM 868 O O . LYS A 1 106 ? -1.255 -1.655 12.488 1.00 78.38 106 LYS A O 1
ATOM 873 N N . ILE A 1 107 ? -3.387 -1.062 12.059 1.00 81.06 107 ILE A N 1
ATOM 874 C CA . ILE A 1 107 ? -3.155 -0.733 10.642 1.00 81.06 107 ILE A CA 1
ATOM 875 C C . ILE A 1 107 ? -2.194 0.441 10.462 1.00 8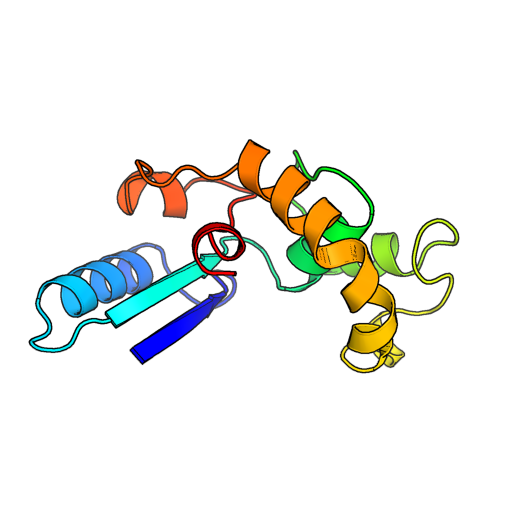1.06 107 ILE A C 1
ATOM 877 O O . ILE A 1 107 ? -1.361 0.382 9.570 1.00 81.06 107 ILE A O 1
ATOM 881 N N . ILE A 1 108 ? -2.229 1.446 11.348 1.00 79.50 108 ILE A N 1
ATOM 882 C CA . ILE A 1 108 ? -1.317 2.606 11.299 1.00 79.50 108 ILE A CA 1
ATOM 883 C C . ILE A 1 108 ? 0.151 2.187 11.484 1.00 79.50 108 ILE A C 1
ATOM 885 O O . ILE A 1 108 ? 1.058 2.872 11.029 1.00 79.50 108 ILE A O 1
ATOM 889 N N . LYS A 1 109 ? 0.417 1.038 12.115 1.00 79.75 109 LYS A N 1
ATOM 890 C CA . LYS A 1 109 ? 1.782 0.525 12.322 1.00 79.75 109 LYS A CA 1
ATOM 891 C C . LYS A 1 109 ? 2.217 -0.500 11.273 1.00 79.75 109 LYS A C 1
ATOM 893 O O . LYS A 1 109 ? 3.344 -0.984 11.339 1.00 79.75 109 LYS A O 1
ATOM 898 N N . LYS A 1 110 ? 1.328 -0.891 10.357 1.00 80.00 110 LYS A N 1
ATOM 899 C CA . LYS A 1 110 ? 1.573 -1.970 9.398 1.00 80.00 110 LYS A CA 1
ATOM 900 C C . LYS A 1 110 ? 2.081 -1.389 8.083 1.00 80.00 110 LYS A C 1
ATOM 902 O O . LYS A 1 110 ? 1.402 -0.578 7.467 1.00 80.00 110 LYS A O 1
ATOM 907 N N . ASP A 1 111 ? 3.262 -1.812 7.654 1.00 81.44 111 ASP A N 1
ATOM 908 C CA . ASP A 1 111 ? 3.882 -1.370 6.40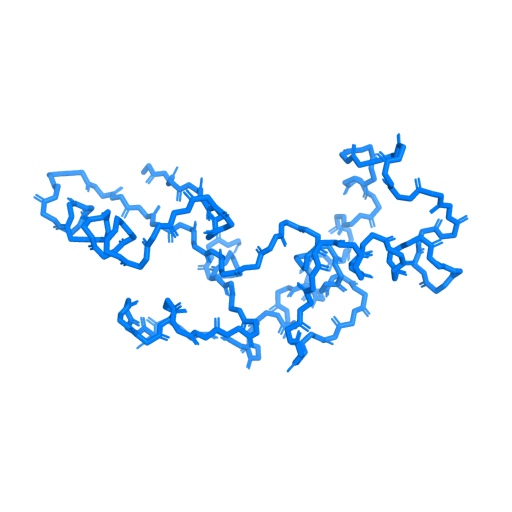4 1.00 81.44 111 ASP A CA 1
ATOM 909 C C . ASP A 1 111 ? 4.445 -2.594 5.653 1.00 81.44 111 ASP A C 1
ATOM 911 O O . ASP A 1 111 ? 5.350 -3.258 6.170 1.00 81.44 111 ASP A O 1
ATOM 915 N N . PRO A 1 112 ? 3.896 -2.963 4.481 1.00 85.25 112 PRO A N 1
ATOM 916 C CA . PRO A 1 112 ? 2.827 -2.282 3.746 1.00 85.25 112 PRO A CA 1
ATOM 917 C C . PRO A 1 112 ? 1.418 -2.570 4.308 1.00 85.25 112 PRO A C 1
ATOM 919 O O . PRO A 1 112 ? 1.143 -3.673 4.788 1.00 85.25 112 PRO A O 1
ATOM 922 N N . TYR A 1 113 ? 0.490 -1.612 4.176 1.00 85.75 113 TYR A N 1
ATOM 923 C CA . TYR A 1 113 ? -0.949 -1.820 4.410 1.00 85.75 113 TYR A CA 1
ATOM 924 C C . TYR A 1 113 ? -1.816 -0.942 3.506 1.00 85.75 113 TYR A C 1
ATOM 926 O O . TYR A 1 113 ? -1.579 0.256 3.403 1.00 85.75 113 TYR A O 1
ATOM 934 N N . THR A 1 114 ? -2.863 -1.517 2.915 1.00 85.75 114 THR A N 1
ATOM 935 C CA . THR A 1 114 ? -3.935 -0.776 2.237 1.00 85.75 114 THR A CA 1
ATOM 936 C C . THR A 1 114 ? -5.258 -1.506 2.414 1.00 85.75 114 THR A C 1
ATOM 938 O O . THR A 1 114 ? -5.287 -2.734 2.366 1.00 85.75 114 THR A O 1
ATOM 941 N N . ASN A 1 115 ? -6.351 -0.771 2.607 1.00 84.31 115 ASN A N 1
ATOM 942 C CA . ASN A 1 115 ? -7.700 -1.340 2.670 1.00 84.31 115 ASN A CA 1
ATOM 943 C C . ASN A 1 115 ? -8.550 -1.020 1.430 1.00 84.31 115 ASN A C 1
ATOM 945 O O . ASN A 1 115 ? -9.745 -1.301 1.433 1.00 84.31 115 ASN A O 1
ATOM 949 N N . VAL A 1 116 ? -7.958 -0.444 0.377 1.00 82.75 116 VAL A N 1
ATOM 950 C CA . VAL A 1 116 ? -8.669 -0.037 -0.850 1.00 82.75 116 VAL A CA 1
ATOM 951 C C . VAL A 1 116 ? -9.452 -1.206 -1.454 1.00 82.75 116 VAL A C 1
ATOM 953 O O . VAL A 1 116 ? -10.596 -1.048 -1.862 1.00 82.75 116 VAL A O 1
ATOM 956 N N . ASN A 1 117 ? -8.869 -2.403 -1.429 1.00 83.88 117 ASN A N 1
ATOM 957 C CA . ASN A 1 117 ? -9.483 -3.648 -1.889 1.00 83.88 117 ASN A CA 1
ATOM 958 C C . ASN A 1 117 ? -10.784 -4.032 -1.175 1.00 83.88 117 ASN A C 1
ATOM 960 O O . ASN A 1 117 ? -11.561 -4.789 -1.744 1.00 83.88 117 ASN A O 1
ATOM 964 N N . LEU A 1 118 ? -11.022 -3.552 0.048 1.00 82.44 118 LEU A N 1
ATOM 965 C CA . LEU A 1 118 ? -12.235 -3.872 0.805 1.00 82.44 118 LEU A CA 1
ATOM 966 C C . LEU A 1 118 ? -13.463 -3.087 0.312 1.00 82.44 118 LEU A C 1
ATOM 968 O O . LEU A 1 118 ? -14.571 -3.349 0.772 1.00 82.44 118 LEU A O 1
ATOM 972 N N . TYR A 1 119 ? -13.266 -2.134 -0.602 1.00 77.00 119 TYR A N 1
ATOM 973 C CA . TYR A 1 119 ? -14.289 -1.186 -1.049 1.00 77.00 119 TYR A CA 1
ATOM 974 C C . TYR A 1 119 ? -14.320 -1.005 -2.578 1.00 77.00 119 TYR A C 1
ATOM 976 O O . TYR A 1 119 ? -14.842 0.002 -3.061 1.00 77.00 119 TYR A O 1
ATOM 984 N N . LEU A 1 120 ? -13.732 -1.951 -3.321 1.00 73.31 120 LEU A N 1
ATOM 985 C CA . LEU A 1 120 ? -13.749 -2.021 -4.788 1.00 73.31 120 LEU A CA 1
ATOM 986 C C . LEU A 1 120 ? -14.801 -3.001 -5.309 1.00 73.31 120 LEU A C 1
ATOM 988 O O . LEU A 1 120 ? -15.064 -4.009 -4.616 1.00 73.31 120 LEU A O 1
#

Foldseek 3Di:
DEDEDECPPDDLVRLVVVVVCCVVDPDNYHYWYWPDDVLVLVVQLQDADDDADDPVRSQVVCCDPSHPVHRCVVCPPVCVVVSPVSVVSSLVRQVVADDPPDDSNRQNVDPGHTPVSVPD

Radius of gyration: 14.94 Å; chains: 1; bounding box: 36×24×35 Å

Organism: Lactobacillus amylovorus (NCBI:txid1604)